Protein AF-A0A6J4NNP1-F1 (afdb_monomer)

Organism: NCBI:txid904978

Sequence (77 aa):
MLTALLHLLVLWPYTASGLLAPGWAVAVLLVVWALLGALAVVVHRRHGAVSALVPLLALGVWFAALSLGEAALGWRG

Solvent-accessible surface area (backbone atoms only — not comparable to full-atom values): 4396 Å² total; per-residue (Å²): 110,70,65,61,54,52,48,52,67,51,46,52,60,37,56,75,68,62,68,58,67,53,72,66,54,53,51,51,51,53,51,53,50,52,50,52,51,52,49,38,55,55,40,34,76,74,41,61,82,60,33,70,52,42,64,56,51,50,51,50,52,50,52,49,51,51,54,47,34,35,75,76,68,66,48,80,133

Secondary structure (DSSP, 8-state):
-HHHHHHHHHHHHHHHTT-S--HHHHHHHHHHHHHHHHHHHHHHHH-GGGGGHHHHHHHHHHHHHHHHHHHHH----

Radius of gyration: 17.23 Å; Cα contacts (8 Å, |Δi|>4): 24; chains: 1; bounding box: 36×38×37 Å

Structure (mmCIF, N/CA/C/O backbone):
data_AF-A0A6J4NNP1-F1
#
_entry.id   AF-A0A6J4NNP1-F1
#
loop_
_atom_site.group_PDB
_atom_site.id
_atom_site.type_symbol
_atom_site.label_atom_id
_atom_site.label_alt_id
_atom_site.label_comp_id
_atom_site.label_asym_id
_atom_site.label_entity_id
_atom_site.label_seq_id
_atom_site.pdbx_PDB_ins_code
_atom_site.Cartn_x
_atom_site.Cartn_y
_atom_site.Cartn_z
_atom_site.occupancy
_atom_site.B_iso_or_equiv
_atom_site.auth_seq_id
_atom_site.auth_comp_id
_atom_site.auth_asym_id
_atom_site.auth_atom_id
_atom_site.pdbx_PDB_model_num
ATOM 1 N N . MET A 1 1 ? 9.504 29.161 -16.124 1.00 65.38 1 MET A N 1
ATOM 2 C CA . MET A 1 1 ? 10.458 28.432 -16.995 1.00 65.38 1 MET A CA 1
ATOM 3 C C . MET A 1 1 ? 11.580 27.759 -16.205 1.00 65.38 1 MET A C 1
ATOM 5 O O . MET A 1 1 ? 11.816 26.584 -16.441 1.00 65.38 1 MET A O 1
ATOM 9 N N . LEU A 1 2 ? 12.193 28.430 -15.219 1.00 76.00 2 LEU A N 1
ATOM 10 C CA . LEU A 1 2 ? 13.210 27.842 -14.328 1.00 76.00 2 LEU A CA 1
ATOM 11 C C . LEU A 1 2 ? 12.754 26.534 -13.648 1.00 76.00 2 LEU A C 1
ATOM 13 O O . LEU A 1 2 ? 13.483 25.552 -13.638 1.00 76.00 2 LEU A O 1
ATOM 17 N N . THR A 1 3 ? 11.513 26.484 -13.161 1.00 76.44 3 THR A N 1
ATOM 18 C CA . THR A 1 3 ? 10.939 25.306 -12.492 1.00 76.44 3 THR A CA 1
ATOM 19 C C . THR A 1 3 ? 10.865 24.080 -13.401 1.00 76.44 3 THR A C 1
ATOM 21 O O . THR A 1 3 ? 11.169 22.984 -12.951 1.00 76.44 3 THR A O 1
ATOM 24 N N . ALA A 1 4 ? 10.511 24.249 -14.679 1.00 74.19 4 ALA A N 1
ATOM 25 C CA . ALA A 1 4 ? 10.450 23.148 -15.645 1.00 74.19 4 ALA A CA 1
ATOM 26 C C . ALA A 1 4 ? 11.849 22.591 -15.963 1.00 74.19 4 ALA A C 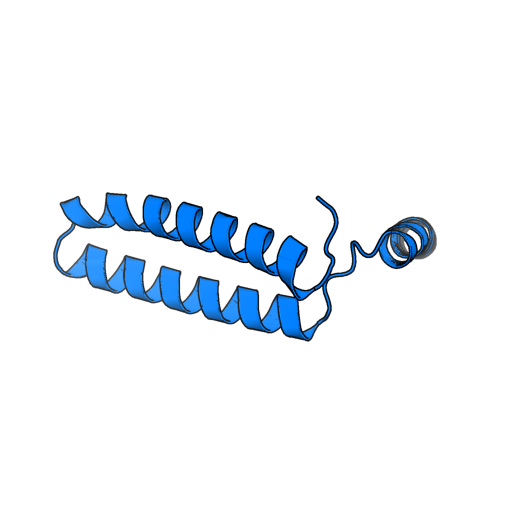1
ATOM 28 O O . ALA A 1 4 ? 12.025 21.381 -16.074 1.00 74.19 4 ALA A O 1
ATOM 29 N N . LEU A 1 5 ? 12.853 23.472 -16.031 1.00 77.12 5 LEU A N 1
ATOM 30 C CA . LEU A 1 5 ? 14.257 23.089 -16.187 1.00 77.12 5 LEU A CA 1
ATOM 31 C C . LEU A 1 5 ? 14.775 22.312 -14.969 1.00 77.12 5 LEU A C 1
ATOM 33 O O . LEU A 1 5 ? 15.436 21.292 -15.133 1.00 77.12 5 LEU A O 1
ATOM 37 N N . LEU A 1 6 ? 14.417 22.751 -13.758 1.00 77.69 6 LEU A N 1
ATOM 38 C CA . LEU A 1 6 ? 14.738 22.042 -12.516 1.00 77.69 6 LEU A CA 1
ATOM 39 C C . LEU A 1 6 ? 14.058 20.668 -12.452 1.00 77.69 6 LEU A C 1
ATOM 41 O O . LEU A 1 6 ? 14.692 19.700 -12.045 1.00 77.69 6 LEU A O 1
ATOM 45 N N . HIS A 1 7 ? 12.805 20.555 -12.909 1.00 69.06 7 HIS A N 1
ATOM 46 C CA . HIS A 1 7 ? 12.115 19.265 -12.982 1.00 69.06 7 HIS A CA 1
ATOM 47 C C . HIS A 1 7 ? 12.824 18.310 -13.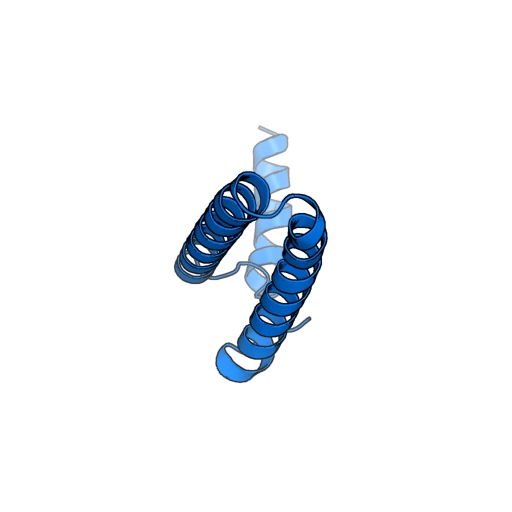944 1.00 69.06 7 HIS A C 1
ATOM 49 O O . HIS A 1 7 ? 13.063 17.174 -13.565 1.00 69.06 7 HIS A O 1
ATOM 55 N N . LEU A 1 8 ? 13.228 18.756 -15.138 1.00 70.62 8 LEU A N 1
ATOM 56 C CA . LEU A 1 8 ? 13.968 17.920 -16.096 1.00 70.62 8 LEU A CA 1
ATOM 57 C C . LEU A 1 8 ? 15.334 17.459 -15.555 1.00 70.62 8 LEU A C 1
ATOM 59 O O . LEU A 1 8 ? 15.705 16.300 -15.740 1.00 70.62 8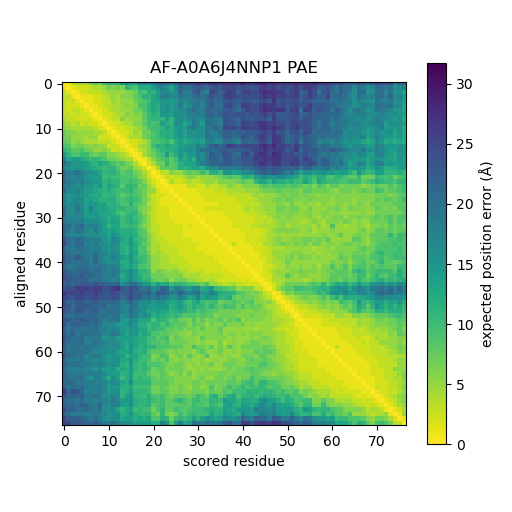 LEU A O 1
ATOM 63 N N . LEU A 1 9 ? 16.046 18.339 -14.842 1.00 75.75 9 LEU A N 1
ATOM 64 C CA . LEU A 1 9 ? 17.329 18.045 -14.188 1.00 75.75 9 LEU A CA 1
ATOM 65 C C . LEU A 1 9 ? 17.217 17.001 -13.071 1.00 75.75 9 LEU A C 1
ATOM 67 O O . LEU A 1 9 ? 18.153 16.235 -12.870 1.00 75.75 9 LEU A O 1
ATOM 71 N N . VAL A 1 10 ? 16.086 16.960 -12.362 1.00 70.31 10 VAL A N 1
ATOM 72 C CA . VAL A 1 10 ? 15.808 15.955 -11.324 1.00 70.31 10 VAL A CA 1
ATOM 73 C C . VAL A 1 10 ? 15.249 14.670 -11.935 1.00 70.31 10 VAL A C 1
ATOM 75 O O . VAL A 1 10 ? 15.603 13.580 -11.498 1.00 70.31 10 VAL A O 1
ATOM 78 N N . LEU A 1 11 ? 14.413 14.773 -12.970 1.00 67.44 11 LEU A N 1
ATOM 79 C CA . LEU A 1 11 ? 13.748 13.625 -13.581 1.00 67.44 11 LEU A CA 1
ATOM 80 C C . LEU A 1 11 ? 14.749 12.690 -14.266 1.00 67.44 11 LEU A C 1
ATOM 82 O O . LEU A 1 11 ? 14.641 11.479 -14.121 1.00 67.44 11 LEU A O 1
ATOM 86 N N . TRP A 1 12 ? 15.751 13.233 -14.962 1.00 64.25 12 TRP A N 1
ATOM 87 C CA . TRP A 1 12 ? 16.771 12.440 -15.656 1.00 64.25 12 TRP A CA 1
ATOM 88 C C . TRP A 1 12 ? 17.533 11.461 -14.736 1.00 64.25 12 TRP A C 1
ATOM 90 O O . TRP A 1 12 ? 17.469 10.255 -14.989 1.00 64.25 12 TRP A O 1
ATOM 100 N N . PRO A 1 13 ? 18.181 11.891 -13.634 1.00 62.34 13 PRO A N 1
ATOM 101 C CA . PRO A 1 13 ? 18.824 10.960 -12.706 1.00 62.34 13 PRO A CA 1
ATOM 102 C C . PRO A 1 13 ? 17.819 10.026 -12.009 1.00 62.34 13 PRO A C 1
ATOM 104 O O . PRO A 1 13 ? 18.159 8.885 -11.704 1.00 62.34 13 PRO A O 1
ATOM 107 N N . TYR A 1 14 ? 16.567 10.454 -11.812 1.00 60.59 14 TYR A N 1
ATOM 108 C CA . TYR A 1 14 ? 15.492 9.622 -11.250 1.00 60.59 14 TYR A CA 1
ATOM 109 C C . TYR A 1 14 ? 15.049 8.495 -12.202 1.00 60.59 14 TYR A C 1
ATOM 111 O O . TYR A 1 14 ? 14.734 7.386 -11.780 1.00 60.59 14 TYR A O 1
ATOM 119 N N . THR A 1 15 ? 15.075 8.756 -13.512 1.00 59.12 15 THR A N 1
ATOM 120 C CA . THR A 1 15 ? 14.823 7.745 -14.549 1.00 59.12 15 THR A CA 1
ATOM 121 C C . THR A 1 15 ? 15.999 6.773 -14.678 1.00 59.12 15 THR A C 1
ATOM 123 O O . THR A 1 15 ? 15.795 5.565 -14.758 1.00 59.12 15 THR A O 1
ATOM 126 N N . ALA A 1 16 ? 17.234 7.288 -14.635 1.00 57.22 16 ALA A N 1
ATOM 127 C CA . ALA A 1 16 ? 18.459 6.512 -14.823 1.00 57.22 16 ALA A CA 1
ATOM 128 C C . ALA A 1 16 ? 18.797 5.605 -13.626 1.00 57.22 16 ALA A C 1
ATOM 130 O O . ALA A 1 16 ? 19.469 4.591 -13.788 1.00 57.22 16 ALA A O 1
ATOM 131 N N . SER A 1 17 ? 18.316 5.952 -12.432 1.00 56.16 17 SER A N 1
ATOM 132 C CA . SER A 1 17 ? 18.470 5.154 -11.207 1.00 56.16 17 SER A CA 1
ATOM 133 C C . SER A 1 17 ? 17.465 4.004 -11.087 1.00 56.16 17 SER A C 1
ATOM 135 O O . SER A 1 17 ? 17.583 3.200 -10.168 1.00 56.16 17 SER A O 1
ATOM 137 N N . GLY A 1 18 ? 16.472 3.915 -11.982 1.00 55.72 18 GLY A N 1
ATOM 138 C CA . GLY A 1 18 ? 15.365 2.964 -11.842 1.00 55.72 18 GLY A CA 1
ATOM 139 C C . GLY A 1 18 ? 14.370 3.330 -10.730 1.00 55.72 18 GLY A C 1
ATOM 140 O O . GLY A 1 18 ? 13.493 2.530 -10.420 1.00 55.72 18 GLY A O 1
ATOM 141 N N . LEU A 1 19 ? 14.481 4.537 -10.151 1.00 54.12 19 LEU A N 1
ATOM 142 C CA . LEU A 1 19 ? 13.587 5.061 -9.108 1.00 54.12 19 LEU A CA 1
ATOM 143 C C . LEU A 1 19 ? 12.208 5.467 -9.646 1.00 54.12 19 LEU A C 1
ATOM 145 O O . LEU A 1 19 ? 11.257 5.606 -8.874 1.00 54.12 19 LEU A O 1
ATOM 149 N N . LEU A 1 20 ? 12.060 5.634 -10.966 1.00 60.31 20 LEU A N 1
ATOM 150 C CA . LEU A 1 20 ? 10.738 5.675 -11.587 1.00 60.31 20 LEU A CA 1
ATOM 151 C C . LEU A 1 20 ? 10.098 4.287 -11.511 1.00 60.31 20 LEU A C 1
ATOM 153 O O . LEU A 1 20 ? 10.277 3.449 -12.397 1.00 60.31 20 LEU A O 1
ATOM 157 N N . ALA A 1 21 ? 9.307 4.070 -10.460 1.00 63.41 21 ALA A N 1
ATOM 158 C CA . ALA A 1 21 ? 8.407 2.934 -10.390 1.00 63.41 21 ALA A CA 1
ATOM 159 C C . ALA A 1 21 ? 7.543 2.898 -11.669 1.00 63.41 21 ALA A C 1
ATOM 161 O O . ALA A 1 21 ? 6.983 3.930 -12.060 1.00 63.41 21 ALA A O 1
ATOM 162 N N . PRO A 1 22 ? 7.406 1.738 -12.336 1.00 67.75 22 PRO A N 1
ATOM 163 C CA . PRO A 1 22 ? 6.528 1.607 -13.490 1.00 67.75 22 PRO A CA 1
ATOM 164 C C . PRO A 1 22 ? 5.120 2.114 -13.160 1.00 67.75 22 PRO A C 1
ATOM 166 O O . PRO A 1 22 ? 4.616 1.857 -12.068 1.00 67.75 22 PRO A O 1
ATOM 169 N N . GLY A 1 23 ? 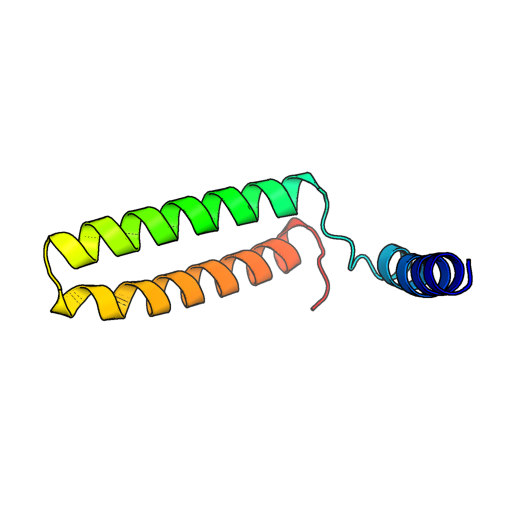4.441 2.786 -14.094 1.00 68.19 23 GLY A N 1
ATOM 170 C CA . GLY A 1 23 ? 3.103 3.342 -13.830 1.00 68.19 23 GLY A CA 1
ATOM 171 C C . GLY A 1 23 ? 2.091 2.300 -13.327 1.00 68.19 23 GLY A C 1
ATOM 172 O O . GLY A 1 23 ? 1.241 2.604 -12.492 1.00 68.19 23 GLY A O 1
ATOM 173 N N . TRP A 1 24 ? 2.233 1.040 -13.755 1.00 71.00 24 TRP A N 1
ATOM 174 C CA .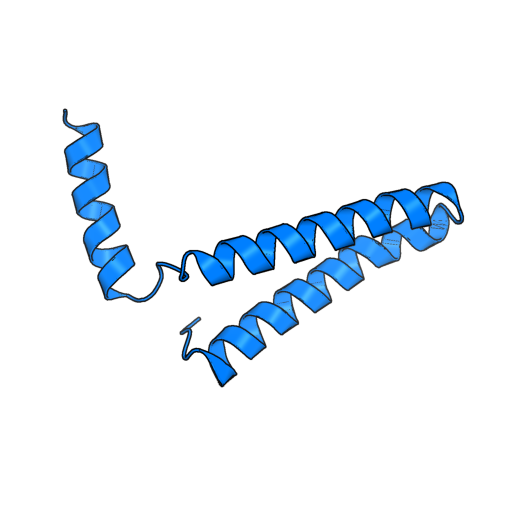 TRP A 1 24 ? 1.428 -0.073 -13.249 1.00 71.00 24 TRP A CA 1
ATOM 175 C C . TRP A 1 24 ? 1.728 -0.410 -11.779 1.00 71.00 24 TRP A C 1
ATOM 177 O O . TRP A 1 24 ? 0.807 -0.750 -11.043 1.00 71.00 24 TRP A O 1
ATOM 187 N N . ALA A 1 25 ? 2.976 -0.276 -11.323 1.00 69.62 25 ALA A N 1
ATOM 188 C CA . ALA A 1 25 ? 3.360 -0.524 -9.935 1.00 69.62 25 ALA A CA 1
ATOM 189 C C . ALA A 1 25 ? 2.751 0.533 -9.007 1.00 69.62 25 ALA A C 1
ATOM 191 O O . ALA A 1 25 ? 2.229 0.201 -7.944 1.00 69.62 25 ALA A O 1
ATOM 192 N N . VAL A 1 26 ? 2.720 1.792 -9.457 1.00 74.50 26 VAL A N 1
ATOM 193 C CA . VAL A 1 26 ? 2.011 2.878 -8.765 1.00 74.50 26 VAL A CA 1
ATOM 194 C C . VAL A 1 26 ? 0.510 2.582 -8.690 1.00 74.50 26 VAL A C 1
ATOM 196 O O . VAL A 1 26 ? -0.087 2.714 -7.625 1.00 74.50 26 VAL A O 1
ATOM 199 N N . ALA A 1 27 ? -0.102 2.126 -9.787 1.00 76.38 27 ALA A N 1
ATOM 200 C CA . ALA A 1 27 ? -1.521 1.769 -9.807 1.00 76.38 27 ALA A CA 1
ATOM 201 C C . ALA A 1 27 ? -1.852 0.612 -8.846 1.00 76.38 27 ALA A C 1
ATOM 203 O O . ALA A 1 27 ? -2.802 0.712 -8.071 1.00 76.38 27 ALA A O 1
ATOM 204 N N . VAL A 1 28 ? -1.050 -0.459 -8.845 1.00 77.75 28 VAL A N 1
ATOM 205 C CA . VAL A 1 28 ? -1.203 -1.590 -7.913 1.00 77.75 28 VAL A CA 1
ATOM 206 C C . VAL A 1 28 ? -1.067 -1.120 -6.466 1.00 77.75 28 VAL A C 1
ATOM 208 O O . VAL A 1 28 ? -1.905 -1.462 -5.633 1.00 77.75 28 VAL A O 1
ATOM 211 N N . LEU A 1 29 ? -0.066 -0.287 -6.169 1.00 77.12 29 LEU A N 1
ATOM 212 C CA . LEU A 1 29 ? 0.142 0.258 -4.831 1.00 77.12 29 LEU A CA 1
ATOM 213 C C . LEU A 1 29 ? -1.072 1.078 -4.368 1.00 77.12 29 LEU A C 1
ATOM 215 O O . LEU A 1 29 ? -1.551 0.885 -3.253 1.00 77.12 29 LEU A O 1
ATOM 219 N N . LEU A 1 30 ? -1.626 1.938 -5.228 1.00 80.00 30 LEU A N 1
ATOM 220 C CA . LEU A 1 30 ? -2.829 2.718 -4.918 1.00 80.00 30 LEU A CA 1
ATOM 221 C C . LEU A 1 30 ? -4.049 1.832 -4.627 1.00 80.00 30 LEU A C 1
ATOM 223 O O . LEU A 1 30 ? -4.792 2.113 -3.687 1.00 80.00 30 LEU A O 1
ATOM 227 N N . VAL A 1 31 ? -4.240 0.746 -5.385 1.00 84.94 31 VAL A N 1
ATOM 228 C CA . VAL A 1 31 ? -5.315 -0.228 -5.127 1.00 84.94 31 VAL A CA 1
ATOM 229 C C . VAL A 1 31 ? -5.130 -0.889 -3.762 1.00 84.94 31 VAL A C 1
ATOM 231 O O . VAL A 1 31 ? -6.080 -0.973 -2.984 1.00 84.94 31 VAL A O 1
ATOM 234 N N . VAL A 1 32 ? -3.907 -1.308 -3.434 1.00 82.50 32 VAL A N 1
ATOM 235 C CA . VAL A 1 32 ? -3.582 -1.917 -2.137 1.00 82.50 32 VAL A CA 1
ATOM 236 C C . VAL A 1 32 ? -3.871 -0.953 -0.981 1.00 82.50 32 VAL A C 1
ATOM 238 O O . VAL A 1 32 ? -4.515 -1.340 -0.005 1.00 82.50 32 VAL A O 1
ATOM 241 N N . TRP A 1 33 ? -3.479 0.317 -1.106 1.00 81.81 33 TRP A N 1
ATOM 242 C CA . TRP A 1 33 ? -3.784 1.344 -0.106 1.00 81.81 33 TRP A CA 1
ATOM 243 C C . TRP A 1 33 ? -5.280 1.593 0.052 1.00 81.81 33 TRP A C 1
ATOM 245 O O . TRP A 1 33 ? -5.763 1.690 1.180 1.00 81.81 33 TRP A O 1
ATOM 255 N N . ALA A 1 34 ? -6.026 1.660 -1.051 1.00 85.69 34 ALA A N 1
ATOM 256 C CA . ALA A 1 34 ? -7.473 1.832 -1.003 1.00 85.69 34 ALA A CA 1
ATOM 257 C C . ALA A 1 34 ? -8.155 0.666 -0.267 1.00 85.69 34 ALA A C 1
ATOM 259 O O . ALA A 1 34 ? -9.033 0.893 0.568 1.00 85.69 34 ALA A O 1
ATOM 260 N N . LEU A 1 35 ? -7.714 -0.573 -0.515 1.00 85.56 35 LEU A N 1
ATOM 261 C CA . LEU A 1 35 ? -8.224 -1.766 0.165 1.00 85.56 35 LEU A CA 1
ATOM 262 C C . LEU A 1 35 ? -7.892 -1.766 1.660 1.00 85.56 35 LEU A C 1
ATOM 264 O O . LEU A 1 35 ? -8.777 -2.021 2.476 1.00 85.56 35 LEU A O 1
ATOM 268 N N . LEU A 1 36 ? -6.653 -1.435 2.036 1.00 80.81 36 LEU A N 1
ATOM 269 C CA . LEU A 1 36 ? -6.253 -1.312 3.442 1.00 80.81 36 LEU A CA 1
ATOM 270 C C . LEU A 1 36 ? -7.027 -0.202 4.160 1.00 80.81 36 LEU A C 1
ATOM 272 O O . LEU A 1 36 ? -7.457 -0.396 5.295 1.00 80.81 36 LEU A O 1
ATOM 276 N N . GLY A 1 37 ? -7.261 0.934 3.499 1.00 80.81 37 GLY A N 1
ATOM 277 C CA . GLY A 1 37 ? -8.071 2.027 4.033 1.00 80.81 37 GLY A CA 1
ATOM 278 C C . GLY A 1 37 ? -9.532 1.623 4.235 1.00 80.81 37 GLY A C 1
ATOM 279 O O . GLY A 1 37 ? -10.103 1.862 5.300 1.00 80.81 37 GLY A O 1
ATOM 280 N N . ALA A 1 38 ? -10.130 0.941 3.257 1.00 86.19 38 ALA A N 1
ATOM 281 C CA . ALA A 1 38 ? -11.477 0.396 3.395 1.00 86.19 38 ALA A CA 1
ATOM 282 C C . ALA A 1 38 ? -11.551 -0.617 4.548 1.00 86.19 38 ALA A C 1
ATOM 284 O O . ALA A 1 38 ? -12.455 -0.536 5.383 1.00 86.19 38 ALA A O 1
ATOM 285 N N . LEU A 1 39 ? -10.569 -1.518 4.652 1.00 81.50 39 LEU A N 1
ATOM 286 C CA . LEU A 1 39 ? -10.468 -2.479 5.747 1.00 81.50 39 LEU A CA 1
ATOM 287 C C . LEU A 1 39 ? -10.334 -1.771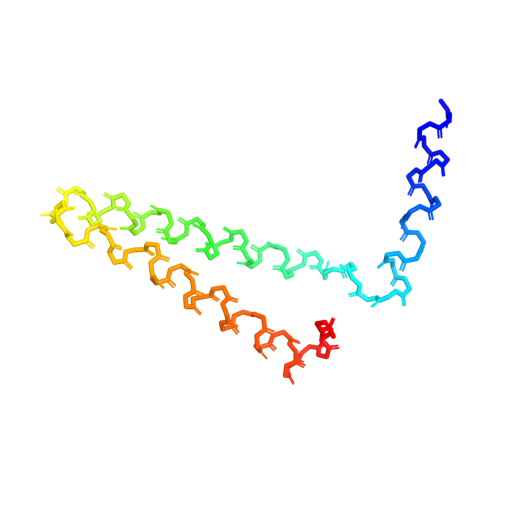 7.101 1.00 81.50 39 LEU A C 1
ATOM 289 O O . LEU A 1 39 ? -11.013 -2.158 8.050 1.00 81.50 39 LEU A O 1
ATOM 293 N N . ALA A 1 40 ? -9.547 -0.693 7.182 1.00 79.00 40 ALA A N 1
ATOM 294 C CA . ALA A 1 40 ? -9.412 0.126 8.384 1.00 79.00 40 ALA A CA 1
ATOM 295 C C . ALA A 1 40 ? -10.760 0.673 8.853 1.00 79.00 40 ALA A C 1
ATOM 297 O O . ALA A 1 40 ? -11.126 0.511 10.017 1.00 79.00 40 ALA A O 1
ATOM 298 N N . VAL A 1 41 ? -11.530 1.263 7.935 1.00 83.81 41 VAL A N 1
ATOM 299 C CA . VAL A 1 41 ? -12.857 1.818 8.230 1.00 83.81 41 VAL A CA 1
ATOM 300 C C . VAL A 1 41 ? -13.826 0.718 8.663 1.00 83.81 41 VAL A C 1
ATOM 302 O O . VAL A 1 41 ? -14.553 0.891 9.642 1.00 83.81 41 VAL A O 1
ATOM 305 N N . VAL A 1 42 ? -13.836 -0.423 7.971 1.00 85.50 42 VAL A N 1
ATOM 306 C CA . VAL A 1 42 ? -14.719 -1.556 8.289 1.00 85.50 42 VAL A CA 1
ATOM 307 C C . VAL A 1 42 ? -14.394 -2.142 9.666 1.00 85.50 42 VAL A C 1
ATOM 309 O O . VAL A 1 42 ? -15.302 -2.339 10.476 1.00 85.50 42 VAL A O 1
ATOM 312 N N . VAL A 1 43 ? -13.114 -2.386 9.957 1.00 82.50 43 VAL A N 1
ATOM 313 C CA . VAL A 1 43 ? -12.654 -2.944 11.238 1.00 82.50 43 VAL A CA 1
ATOM 314 C C . VAL A 1 43 ? -12.903 -1.960 12.375 1.00 82.50 43 VAL A C 1
ATOM 316 O O . VAL A 1 43 ? -13.421 -2.358 13.416 1.00 82.50 43 VAL A O 1
ATOM 319 N N . HIS A 1 44 ? -12.622 -0.672 12.172 1.00 80.75 44 HIS A N 1
ATOM 320 C CA . HIS A 1 44 ? -12.884 0.361 13.171 1.00 80.75 44 HIS A CA 1
ATOM 321 C C . HIS A 1 44 ? -14.373 0.461 13.522 1.00 80.75 44 HIS A C 1
ATOM 323 O O . HIS A 1 44 ? -14.722 0.530 14.698 1.00 80.75 44 HIS A O 1
ATOM 329 N N . ARG A 1 45 ? -15.260 0.374 12.521 1.00 84.06 45 ARG A N 1
ATOM 330 C CA . ARG A 1 45 ? -16.716 0.388 12.733 1.00 84.06 45 ARG A CA 1
ATOM 331 C C . ARG A 1 45 ? -17.243 -0.829 13.496 1.00 84.06 45 ARG A C 1
ATOM 333 O O . ARG A 1 45 ? -18.293 -0.717 14.117 1.00 84.06 45 ARG A O 1
ATOM 340 N N . ARG A 1 46 ? -16.568 -1.984 13.431 1.00 80.75 46 ARG A N 1
ATOM 341 C CA . ARG A 1 46 ? -17.032 -3.227 14.078 1.00 80.75 46 ARG A CA 1
ATOM 342 C C . ARG A 1 46 ? -16.355 -3.529 15.415 1.00 80.75 46 ARG A C 1
ATOM 344 O O . ARG A 1 46 ? -17.006 -4.054 16.308 1.00 80.75 46 ARG A O 1
ATOM 351 N N . HIS A 1 47 ? -15.072 -3.212 15.563 1.00 73.75 47 HIS A N 1
ATOM 352 C CA . HIS A 1 47 ? -14.263 -3.617 16.714 1.00 73.75 47 HIS A CA 1
ATOM 353 C C . HIS A 1 47 ? -13.206 -2.551 17.037 1.00 73.75 47 HIS A C 1
ATOM 355 O O . HIS A 1 47 ? -12.017 -2.815 16.908 1.00 73.75 47 HIS A O 1
ATOM 361 N N . GLY A 1 48 ? -13.619 -1.345 17.446 1.00 69.88 48 GLY A N 1
ATOM 362 C CA . GLY A 1 48 ? -12.761 -0.153 17.603 1.00 69.88 48 GLY A CA 1
ATOM 363 C C . GLY A 1 48 ? -11.360 -0.374 18.204 1.00 69.88 48 GLY A C 1
ATOM 364 O O . GLY A 1 48 ? -10.398 0.203 17.701 1.00 69.88 48 GLY A O 1
ATOM 365 N N . ALA A 1 49 ? -11.197 -1.265 19.189 1.00 72.12 49 ALA A N 1
ATOM 366 C CA . ALA A 1 49 ? -9.889 -1.611 19.768 1.00 72.12 49 ALA A CA 1
ATOM 367 C C . ALA A 1 49 ? -8.942 -2.358 18.798 1.00 72.12 49 ALA A C 1
ATOM 369 O O . ALA A 1 49 ? -7.731 -2.162 18.831 1.00 72.12 49 ALA A O 1
ATOM 370 N N . VAL A 1 50 ? -9.484 -3.174 17.891 1.00 75.12 50 VAL A N 1
ATOM 371 C CA . VAL A 1 50 ? -8.743 -3.955 16.881 1.00 75.12 50 VAL A CA 1
ATOM 372 C C . VAL A 1 50 ? -8.268 -3.067 15.722 1.00 75.12 50 VAL A C 1
ATOM 374 O O . VAL A 1 50 ? -7.357 -3.440 14.987 1.00 75.12 50 VAL A O 1
ATOM 377 N N . SER A 1 51 ? -8.815 -1.853 15.575 1.00 71.12 51 SER A N 1
ATOM 378 C CA . SER A 1 51 ? -8.402 -0.921 14.514 1.00 71.12 51 SER A CA 1
ATOM 379 C C . SER A 1 51 ? -6.926 -0.513 14.593 1.00 71.12 51 SER A C 1
ATOM 381 O O . SER A 1 51 ? -6.326 -0.218 13.562 1.00 71.12 51 SER A O 1
ATOM 383 N N . ALA A 1 52 ? -6.310 -0.605 15.776 1.00 74.62 52 ALA A N 1
ATOM 384 C CA . ALA A 1 52 ? -4.880 -0.375 15.969 1.00 74.62 52 ALA A CA 1
ATOM 385 C C . ALA A 1 52 ? -3.985 -1.420 15.269 1.00 74.62 52 ALA A C 1
ATOM 387 O O . ALA A 1 52 ? -2.822 -1.139 14.997 1.00 74.62 52 ALA A O 1
ATOM 388 N N . LEU A 1 53 ? -4.511 -2.602 14.917 1.00 78.69 53 LEU A N 1
ATOM 389 C CA . LEU A 1 53 ? -3.764 -3.610 14.150 1.00 78.69 53 LEU A CA 1
ATOM 390 C C . LEU A 1 53 ? -3.685 -3.283 12.655 1.00 78.69 53 LEU A C 1
ATOM 392 O O . LEU A 1 53 ? -2.831 -3.810 11.948 1.00 78.69 53 LEU A O 1
ATOM 396 N N . VAL A 1 54 ? -4.552 -2.405 12.155 1.00 76.62 54 VAL A N 1
ATOM 397 C CA . VAL A 1 54 ? -4.589 -2.052 10.734 1.00 76.62 54 VAL A CA 1
ATOM 398 C C . VAL A 1 54 ? -3.338 -1.292 10.275 1.00 76.62 54 VAL A C 1
ATOM 400 O O . VAL A 1 54 ? -2.785 -1.677 9.245 1.00 76.62 54 VAL A O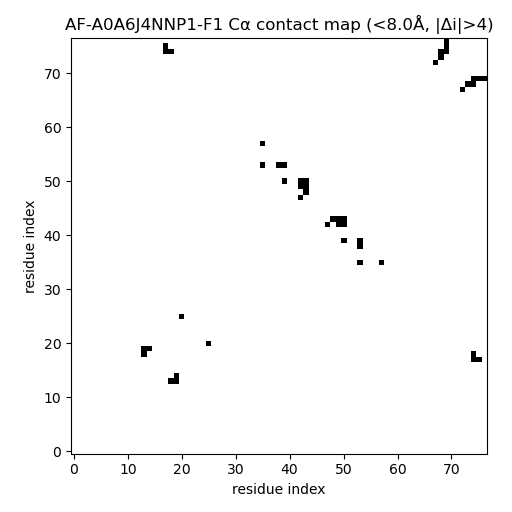 1
ATOM 403 N N . PRO A 1 55 ? -2.808 -0.289 11.007 1.00 75.81 55 PRO A N 1
ATOM 404 C CA . PRO A 1 55 ? -1.520 0.308 10.651 1.00 75.81 55 PRO A CA 1
ATOM 405 C C . PRO A 1 55 ? -0.351 -0.690 10.726 1.00 75.81 55 PRO A C 1
ATOM 407 O O . PRO A 1 55 ? 0.573 -0.590 9.922 1.00 75.81 55 PRO A O 1
ATOM 410 N N . LEU A 1 56 ? -0.403 -1.695 11.610 1.00 81.88 56 LEU A N 1
ATOM 411 C CA . LEU A 1 56 ? 0.601 -2.770 11.644 1.00 81.88 56 LEU A CA 1
ATOM 412 C C . LEU A 1 56 ? 0.521 -3.673 10.403 1.00 81.88 56 LEU A C 1
ATOM 414 O O . LEU A 1 56 ? 1.548 -4.018 9.823 1.00 81.88 56 LEU A O 1
ATOM 418 N N . LEU A 1 57 ? -0.689 -4.006 9.946 1.00 78.75 57 LEU A N 1
ATOM 419 C CA . LEU A 1 57 ? -0.889 -4.713 8.678 1.00 78.75 57 LEU A CA 1
ATOM 420 C C . LEU A 1 57 ? -0.416 -3.878 7.485 1.00 78.75 57 LEU A C 1
ATOM 422 O O . LEU A 1 57 ? 0.218 -4.418 6.584 1.00 78.75 57 LEU A O 1
ATOM 426 N N . ALA A 1 58 ? -0.671 -2.569 7.491 1.00 79.19 58 ALA A N 1
ATOM 427 C CA . ALA A 1 58 ? -0.198 -1.670 6.444 1.00 79.19 58 ALA A CA 1
ATOM 428 C C . ALA A 1 58 ? 1.338 -1.623 6.377 1.00 79.19 58 ALA A C 1
ATOM 430 O O . ALA A 1 58 ? 1.896 -1.683 5.284 1.00 79.19 58 ALA A O 1
ATOM 431 N N . LEU A 1 59 ? 2.022 -1.601 7.527 1.00 81.31 59 LEU A N 1
ATOM 432 C CA . LEU A 1 59 ? 3.482 -1.739 7.607 1.00 81.31 59 LEU A CA 1
ATOM 433 C C . LEU A 1 59 ? 3.965 -3.068 7.015 1.00 81.31 59 LEU A C 1
ATOM 435 O O . LEU A 1 59 ? 4.910 -3.080 6.229 1.00 81.31 59 LEU A O 1
ATOM 439 N N . GLY A 1 60 ? 3.299 -4.178 7.345 1.00 83.56 60 GLY A N 1
ATOM 440 C CA . GLY A 1 60 ? 3.624 -5.491 6.785 1.00 83.56 60 GLY A CA 1
ATOM 441 C C . GLY A 1 60 ? 3.452 -5.543 5.265 1.00 83.56 60 GLY A C 1
ATOM 442 O O . GLY A 1 60 ? 4.325 -6.041 4.558 1.00 83.56 60 GLY A O 1
ATOM 443 N N . VAL A 1 61 ? 2.360 -4.975 4.750 1.00 80.00 61 VAL A N 1
ATOM 444 C CA . VAL A 1 61 ? 2.085 -4.898 3.309 1.00 80.00 61 VAL A CA 1
ATOM 445 C C . VAL A 1 61 ? 3.088 -3.997 2.592 1.00 80.00 61 VAL A C 1
ATOM 447 O O . VAL A 1 61 ? 3.560 -4.363 1.518 1.00 80.00 61 VAL A O 1
ATOM 450 N N . TRP A 1 62 ? 3.462 -2.862 3.188 1.00 76.00 62 TRP A N 1
ATOM 451 C CA . TRP A 1 62 ? 4.527 -2.005 2.668 1.00 76.00 62 TRP A CA 1
ATOM 452 C C . TRP A 1 62 ? 5.832 -2.787 2.544 1.00 76.00 62 TRP A C 1
ATOM 454 O O . TRP A 1 62 ? 6.451 -2.800 1.481 1.00 76.00 62 TRP A O 1
ATOM 464 N N . PHE A 1 63 ? 6.255 -3.445 3.625 1.00 80.75 63 PHE A N 1
ATOM 465 C CA . PHE A 1 63 ? 7.518 -4.173 3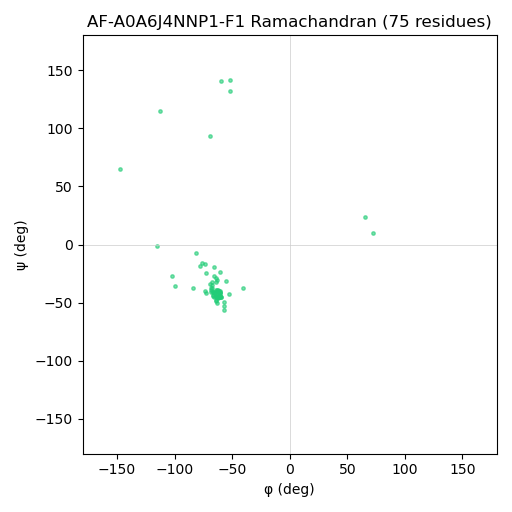.652 1.00 80.75 63 PHE A CA 1
ATOM 466 C C . PHE A 1 63 ? 7.519 -5.311 2.628 1.00 80.75 63 PHE A C 1
ATOM 468 O O . PHE A 1 63 ? 8.458 -5.438 1.849 1.00 80.75 63 PHE A O 1
ATOM 475 N N . ALA A 1 64 ? 6.423 -6.072 2.549 1.00 79.62 64 ALA A N 1
ATOM 476 C CA . ALA A 1 64 ? 6.252 -7.119 1.551 1.00 79.62 64 ALA A CA 1
ATOM 477 C C . ALA A 1 64 ? 6.306 -6.573 0.116 1.00 79.62 64 ALA A C 1
ATOM 479 O O . ALA A 1 64 ? 6.916 -7.205 -0.741 1.00 79.62 64 ALA A O 1
ATOM 480 N N . ALA A 1 65 ? 5.713 -5.405 -0.150 1.00 77.25 65 ALA A N 1
ATOM 481 C CA . ALA A 1 65 ? 5.757 -4.768 -1.463 1.00 77.25 65 ALA A CA 1
ATOM 482 C C . ALA A 1 65 ? 7.179 -4.339 -1.853 1.00 77.25 65 ALA A C 1
ATOM 484 O O . ALA A 1 65 ? 7.575 -4.555 -2.997 1.00 77.25 65 ALA A O 1
ATOM 485 N N . LEU A 1 66 ? 7.959 -3.791 -0.912 1.00 76.00 66 LEU A N 1
ATOM 486 C CA . LEU A 1 66 ? 9.373 -3.482 -1.141 1.00 76.00 66 LEU A CA 1
ATOM 487 C C . LEU A 1 66 ? 10.179 -4.754 -1.414 1.00 76.00 66 LEU A C 1
ATOM 489 O O . LEU A 1 66 ? 10.853 -4.829 -2.436 1.00 76.00 66 LEU A O 1
ATOM 493 N N . SER A 1 67 ? 10.047 -5.783 -0.572 1.00 77.81 67 SER A N 1
ATOM 494 C CA . SER A 1 67 ? 10.784 -7.042 -0.739 1.00 77.81 67 SER A CA 1
ATOM 495 C C . SER A 1 67 ? 10.424 -7.776 -2.035 1.00 77.81 67 SER A C 1
ATOM 497 O O . SER A 1 67 ? 11.303 -8.316 -2.702 1.00 77.81 67 SER A O 1
ATOM 499 N N . LEU A 1 68 ? 9.146 -7.788 -2.430 1.00 74.94 68 LEU A N 1
ATOM 500 C CA . LEU A 1 68 ? 8.712 -8.336 -3.721 1.00 74.94 68 LEU A CA 1
ATOM 501 C C . LEU A 1 68 ? 9.214 -7.494 -4.892 1.00 74.94 68 LEU A C 1
ATOM 503 O O . LEU A 1 68 ? 9.589 -8.050 -5.920 1.00 74.94 68 LEU A O 1
ATOM 507 N N . GLY A 1 69 ? 9.240 -6.171 -4.747 1.00 70.62 69 GLY A N 1
ATOM 508 C CA . GLY A 1 69 ? 9.807 -5.272 -5.742 1.00 70.62 69 GLY A CA 1
ATOM 509 C C . GLY A 1 69 ? 11.296 -5.524 -5.970 1.00 70.62 69 GLY A C 1
ATOM 510 O O . GLY A 1 69 ? 11.736 -5.645 -7.113 1.00 70.62 69 GLY A O 1
ATOM 511 N N . GLU A 1 70 ? 12.064 -5.692 -4.896 1.00 73.44 70 GLU A N 1
ATOM 512 C CA . GLU A 1 70 ? 13.480 -6.052 -4.980 1.00 73.44 70 GLU A CA 1
ATOM 513 C C . GLU A 1 70 ? 13.674 -7.435 -5.613 1.00 73.44 70 GLU A C 1
ATOM 515 O O . GLU A 1 70 ? 14.442 -7.585 -6.564 1.00 73.44 70 GLU A O 1
ATOM 520 N N . ALA A 1 71 ? 12.933 -8.442 -5.140 1.00 73.00 71 ALA A N 1
ATOM 521 C CA . ALA A 1 71 ? 13.122 -9.832 -5.550 1.00 73.00 71 ALA A CA 1
ATOM 522 C C . ALA A 1 71 ? 12.610 -10.144 -6.967 1.00 73.00 71 ALA A C 1
ATOM 524 O O . ALA A 1 71 ? 13.242 -10.910 -7.691 1.00 73.00 71 ALA A O 1
ATOM 525 N N . ALA A 1 72 ? 11.458 -9.595 -7.363 1.00 72.44 72 ALA A N 1
ATOM 526 C CA . ALA A 1 72 ? 10.787 -9.948 -8.617 1.00 72.44 72 ALA A CA 1
ATOM 527 C C . ALA A 1 72 ? 10.981 -8.909 -9.727 1.00 72.44 72 ALA A C 1
ATOM 529 O O . ALA A 1 72 ? 10.908 -9.254 -10.905 1.00 72.44 72 ALA A O 1
ATOM 530 N N . LEU A 1 73 ? 11.205 -7.641 -9.369 1.00 68.69 73 LEU A N 1
ATOM 531 C CA . LEU A 1 73 ? 11.271 -6.530 -10.325 1.00 68.69 73 LEU A CA 1
ATOM 532 C C . LEU A 1 73 ? 12.662 -5.890 -10.388 1.00 68.69 73 LEU A C 1
ATOM 534 O O . LEU A 1 73 ? 12.870 -4.967 -11.175 1.00 68.69 73 LEU A O 1
ATOM 538 N N . GLY A 1 74 ? 13.613 -6.382 -9.585 1.00 65.25 74 GLY A N 1
ATOM 539 C CA . GLY A 1 74 ? 14.979 -5.872 -9.537 1.00 65.25 74 GLY A CA 1
ATOM 540 C C . GLY A 1 74 ? 15.066 -4.441 -9.013 1.00 65.25 74 GLY A C 1
ATOM 541 O O . GLY A 1 74 ? 16.017 -3.732 -9.355 1.00 65.25 74 GLY A O 1
ATOM 542 N N . TRP A 1 75 ? 14.075 -3.997 -8.227 1.00 66.12 75 TRP A N 1
ATOM 543 C CA . TRP A 1 75 ? 14.158 -2.715 -7.532 1.00 66.12 75 TRP A CA 1
ATOM 544 C C . TRP A 1 75 ? 15.379 -2.746 -6.611 1.00 66.12 75 TRP A C 1
ATOM 546 O O . TRP A 1 75 ? 15.713 -3.780 -6.038 1.00 66.12 75 TRP A O 1
ATOM 556 N N . ARG A 1 76 ? 16.099 -1.631 -6.524 1.00 62.19 76 ARG A N 1
ATOM 557 C CA . ARG A 1 76 ? 17.255 -1.502 -5.636 1.00 62.19 76 ARG A CA 1
ATOM 558 C C . ARG A 1 76 ? 16.876 -0.486 -4.568 1.00 62.19 76 ARG A C 1
ATOM 560 O O . ARG A 1 76 ? 16.583 0.654 -4.930 1.00 62.19 76 ARG A O 1
ATOM 567 N N . GLY A 1 77 ? 16.792 -0.939 -3.317 1.00 55.16 77 GLY A N 1
ATOM 568 C CA . GLY A 1 77 ? 16.618 -0.083 -2.142 1.00 55.16 77 GLY A CA 1
ATOM 569 C C . GLY A 1 77 ? 17.824 0.805 -1.876 1.00 55.16 77 GLY A C 1
ATOM 570 O O . GLY A 1 77 ? 18.954 0.403 -2.241 1.00 55.16 77 GLY A O 1
#

Foldseek 3Di:
DVVVVVV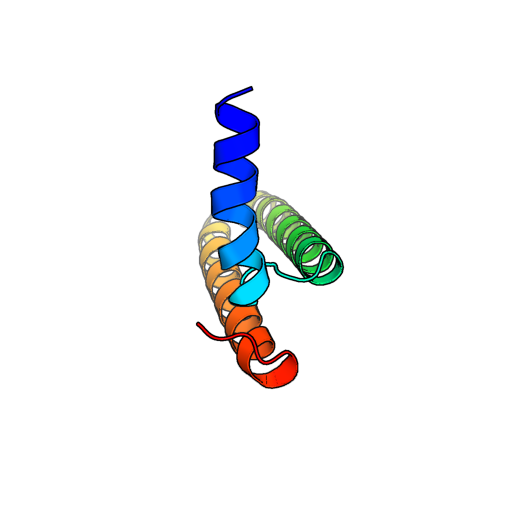VVVVVVCVVLVVPDPPVLVVVVVVVVVVLVVVLVVCCVPPVVCSVCSVVVVVVVVVVSVVCCCPPVVDDD

pLDDT: mean 73.81, std 8.15, range [54.12, 86.19]

Mean predicted aligned error: 10.74 Å